Protein AF-A0A537B9F1-F1 (afdb_monomer)

Radius of gyration: 21.78 Å; Cα contacts (8 Å, |Δi|>4): 87; chains: 1; bounding box: 44×20×59 Å

Nearest PDB structures (foldseek):
  6vqw-assembly1_H  TM=3.521E-01  e=1.792E+00  Pseudomonas aeruginosa
  7nvg-assembly1_W3  TM=2.835E-01  e=2.062E+00  Salmonella enterica subsp. enterica serovar Typhimurium
  7cgo-assembly1_AO  TM=2.271E-01  e=4.792E+00  Salmonella enterica subsp. enterica serovar Typhimurium str. LT2

Solvent-accessible surface area (backbone atoms only — not comparable to full-atom values): 5727 Å² total; per-residue (Å²): 136,83,89,76,89,74,87,84,80,85,72,88,83,71,75,91,62,77,88,71,53,38,79,78,66,21,44,47,78,51,76,49,76,50,79,48,77,44,74,44,95,64,91,68,58,90,84,60,60,38,69,83,74,77,31,98,53,69,53,53,74,51,74,50,78,46,58,35,41,42,37,47,47,78,55,94,96,45,74,49,73,54,70,55,104

Structure (mmCIF, N/CA/C/O backbone):
data_AF-A0A537B9F1-F1
#
_entry.id   AF-A0A537B9F1-F1
#
loop_
_atom_site.group_PDB
_atom_site.id
_atom_site.type_symbol
_atom_site.label_atom_id
_atom_site.label_alt_id
_atom_site.label_comp_id
_atom_site.label_asym_id
_atom_site.label_entity_id
_atom_site.label_seq_id
_atom_site.pdbx_PDB_ins_code
_atom_site.Cartn_x
_atom_site.Cartn_y
_atom_site.Cartn_z
_atom_site.occupancy
_atom_site.B_iso_or_equiv
_atom_site.auth_seq_id
_atom_site.auth_comp_id
_atom_site.auth_asym_id
_atom_site.auth_atom_id
_atom_site.pdbx_PDB_model_num
ATOM 1 N N . MET A 1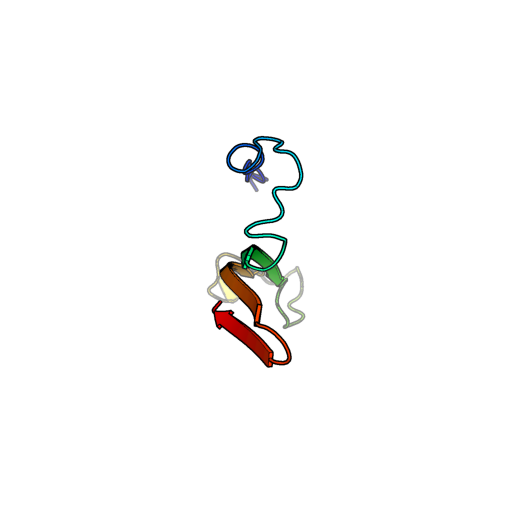 1 ? -23.935 2.751 19.028 1.00 37.25 1 MET A N 1
ATOM 2 C CA . MET A 1 1 ? -22.873 2.196 18.162 1.00 37.25 1 MET A CA 1
ATOM 3 C C . MET A 1 1 ? -23.226 2.528 16.726 1.00 37.25 1 MET A C 1
ATOM 5 O O . MET A 1 1 ? -24.228 2.030 16.237 1.00 37.25 1 MET A O 1
ATOM 9 N N . ARG A 1 2 ? -22.503 3.457 16.092 1.00 38.28 2 ARG A N 1
ATOM 10 C CA . ARG A 1 2 ? -22.747 3.824 14.693 1.00 38.28 2 ARG A CA 1
ATOM 11 C C . ARG A 1 2 ? -21.885 2.916 1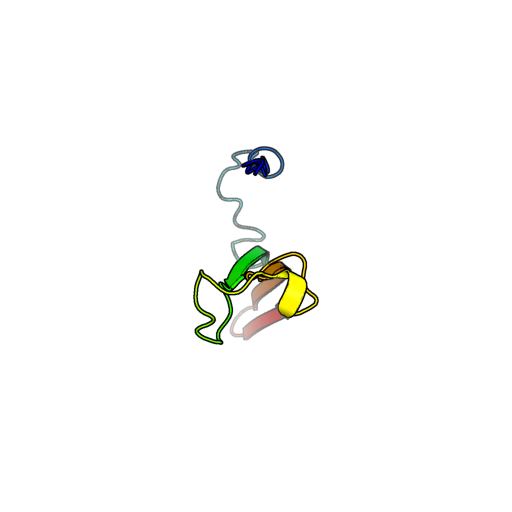3.819 1.00 38.28 2 ARG A C 1
ATOM 13 O O . ARG A 1 2 ? -20.676 3.101 13.759 1.00 38.28 2 ARG A O 1
ATOM 20 N N . LEU A 1 3 ? -22.516 1.917 13.204 1.00 49.72 3 LEU A N 1
ATOM 21 C CA . LEU A 1 3 ? -21.992 1.265 12.007 1.00 49.72 3 LEU A CA 1
ATOM 22 C C . LEU A 1 3 ? -21.880 2.363 10.941 1.00 49.72 3 LEU A C 1
ATOM 24 O O . LEU A 1 3 ? -22.892 2.895 10.495 1.00 49.72 3 LEU A O 1
ATOM 28 N N . GLY A 1 4 ? -20.658 2.758 10.610 1.00 36.38 4 GLY A N 1
ATOM 29 C CA . GLY A 1 4 ? -20.361 3.768 9.597 1.00 36.38 4 GLY A CA 1
ATOM 30 C C . GLY A 1 4 ? -19.290 3.252 8.652 1.00 36.38 4 GLY A C 1
ATOM 31 O O . GL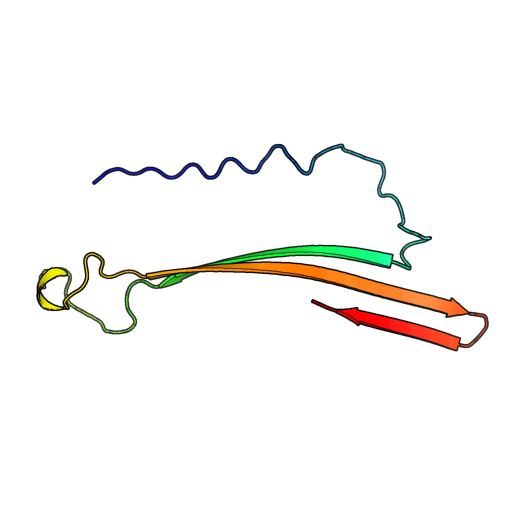Y A 1 4 ? -18.270 3.900 8.463 1.00 36.38 4 GLY A O 1
ATOM 32 N N . ALA A 1 5 ? -19.481 2.038 8.135 1.00 51.38 5 ALA A N 1
ATOM 33 C CA . ALA A 1 5 ? -18.657 1.498 7.067 1.00 51.38 5 ALA A CA 1
ATOM 34 C C . ALA A 1 5 ? -19.101 2.137 5.748 1.00 51.38 5 ALA A C 1
ATOM 36 O O . ALA A 1 5 ? -20.154 1.797 5.218 1.00 51.38 5 ALA A O 1
ATOM 37 N N . ALA A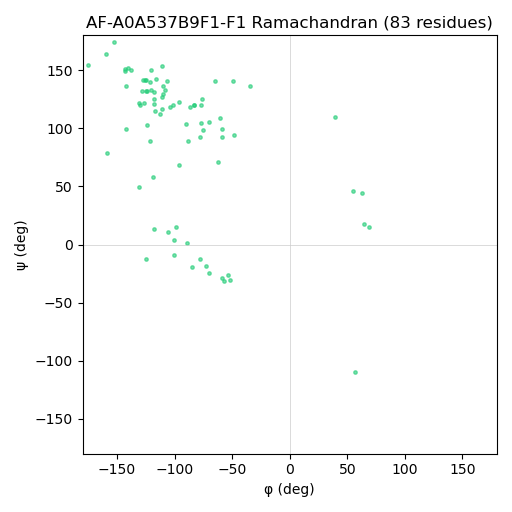 1 6 ? -18.310 3.075 5.238 1.00 46.47 6 ALA A N 1
ATOM 38 C CA . ALA A 1 6 ? -18.390 3.513 3.851 1.00 46.47 6 ALA A CA 1
ATOM 39 C C . ALA A 1 6 ? -17.062 4.165 3.456 1.00 46.47 6 ALA A C 1
ATOM 41 O O . ALA A 1 6 ? -16.941 5.386 3.421 1.00 46.47 6 ALA A O 1
ATOM 42 N N . ILE A 1 7 ? -16.051 3.350 3.156 1.00 53.91 7 ILE A N 1
ATOM 43 C CA . ILE A 1 7 ? -14.957 3.809 2.298 1.00 53.91 7 ILE A CA 1
ATOM 44 C C . ILE A 1 7 ? -15.398 3.498 0.869 1.00 53.91 7 ILE A C 1
ATOM 46 O O . ILE A 1 7 ? -15.175 2.409 0.349 1.00 53.91 7 ILE A O 1
ATOM 50 N N . ILE A 1 8 ? -16.101 4.450 0.253 1.00 54.22 8 ILE A N 1
ATOM 51 C CA . ILE A 1 8 ? -16.283 4.465 -1.198 1.00 54.22 8 ILE A CA 1
ATOM 52 C C . ILE A 1 8 ? -14.971 4.998 -1.782 1.00 54.22 8 ILE A C 1
ATOM 54 O O . ILE A 1 8 ? -14.787 6.202 -1.912 1.00 54.22 8 ILE A O 1
ATOM 58 N N . ILE A 1 9 ? -14.050 4.098 -2.126 1.00 51.78 9 ILE A N 1
ATOM 59 C CA . ILE A 1 9 ? -12.955 4.379 -3.070 1.00 51.78 9 ILE A CA 1
ATOM 60 C C . ILE A 1 9 ? -13.129 3.412 -4.244 1.00 51.78 9 ILE A C 1
ATOM 62 O O . ILE A 1 9 ? -12.281 2.584 -4.538 1.00 51.78 9 ILE A O 1
ATOM 66 N N . ALA A 1 10 ? -14.293 3.468 -4.889 1.00 49.34 10 ALA A N 1
ATOM 67 C CA . ALA A 1 10 ? -14.575 2.685 -6.095 1.00 49.34 10 ALA A CA 1
ATOM 68 C C . ALA A 1 10 ? -14.571 3.548 -7.372 1.00 49.34 10 ALA A C 1
ATOM 70 O O . ALA A 1 10 ? -15.012 3.088 -8.416 1.00 49.34 10 ALA A O 1
ATO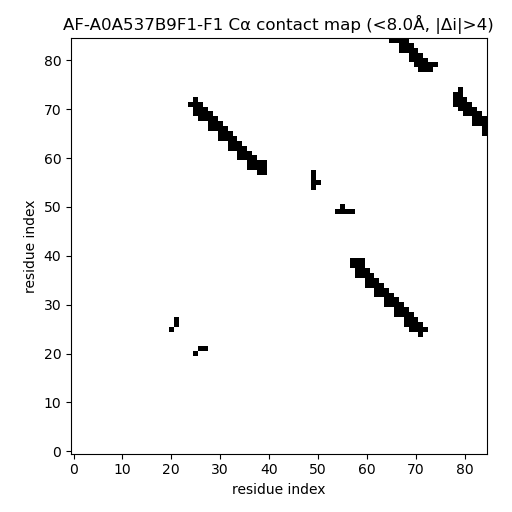M 71 N N . GLY A 1 11 ? -14.115 4.808 -7.298 1.00 46.28 11 GLY A N 1
ATOM 72 C CA . GLY A 1 11 ? -14.327 5.783 -8.379 1.00 46.28 11 GLY A CA 1
ATOM 73 C C . GLY A 1 11 ? -13.093 6.469 -8.966 1.00 46.28 11 GLY A C 1
ATOM 74 O O . GLY A 1 11 ? -13.224 7.099 -10.005 1.00 46.28 11 GLY A O 1
ATOM 75 N N . VAL A 1 12 ? -11.909 6.384 -8.347 1.00 47.97 12 VAL A N 1
ATOM 76 C CA . VAL A 1 12 ? -10.741 7.182 -8.796 1.00 47.97 12 VAL A CA 1
ATOM 77 C C . VAL A 1 12 ? -9.744 6.378 -9.647 1.00 47.97 12 VAL A C 1
ATOM 79 O O . VAL A 1 12 ? -8.873 6.966 -10.274 1.00 47.97 12 VAL A O 1
ATOM 82 N N . LEU A 1 13 ? -9.900 5.052 -9.754 1.00 47.38 13 LEU A N 1
ATOM 83 C CA . LEU A 1 13 ? -8.980 4.192 -10.518 1.00 47.38 13 LEU A CA 1
ATOM 84 C C . LEU A 1 13 ? -9.600 3.456 -11.711 1.00 47.38 13 LEU A C 1
ATOM 86 O O . LEU A 1 13 ? -8.962 2.564 -12.257 1.00 47.38 13 LEU A O 1
ATOM 90 N N . VAL A 1 14 ? -10.805 3.823 -12.154 1.00 49.94 14 VAL A N 1
ATOM 91 C CA . VAL A 1 14 ? -11.382 3.205 -13.359 1.00 49.94 14 VAL A CA 1
ATOM 92 C C . VAL A 1 14 ? -11.689 4.250 -14.426 1.00 49.94 14 VAL A C 1
ATOM 94 O O . VAL A 1 14 ? -12.826 4.699 -14.557 1.00 49.94 14 VAL A O 1
ATOM 97 N N . PRO A 1 15 ? -10.715 4.554 -15.292 1.00 49.00 15 PRO A N 1
ATOM 98 C CA . PRO A 1 15 ? -10.878 4.315 -16.703 1.00 49.00 15 PRO A CA 1
ATOM 99 C C . PRO A 1 15 ? -10.462 2.870 -17.012 1.00 49.00 15 PRO A C 1
ATOM 101 O O . PRO A 1 15 ? -9.320 2.464 -16.813 1.00 49.00 15 PRO A O 1
ATOM 104 N N . ALA A 1 16 ? -11.425 2.099 -17.514 1.00 55.16 16 ALA A N 1
ATOM 105 C CA . ALA A 1 16 ? -11.168 0.920 -18.317 1.00 55.16 16 ALA A CA 1
ATOM 106 C C . ALA A 1 16 ? -10.359 1.358 -19.544 1.00 55.16 16 ALA A C 1
ATOM 108 O O . ALA A 1 16 ? -10.905 1.927 -20.486 1.00 55.16 16 ALA A O 1
ATOM 109 N N . THR A 1 17 ? -9.052 1.160 -19.502 1.00 46.31 17 THR A N 1
ATOM 110 C CA . THR A 1 17 ? -8.199 1.231 -20.682 1.00 46.31 17 THR A CA 1
ATOM 111 C C . THR A 1 17 ? -7.818 -0.198 -21.023 1.00 46.31 17 THR A C 1
ATOM 113 O O . THR A 1 17 ? -7.578 -0.984 -20.102 1.00 46.31 17 THR A O 1
ATOM 116 N N . ASP A 1 18 ? -7.773 -0.540 -22.314 1.00 47.91 18 ASP A N 1
ATOM 117 C CA . ASP A 1 18 ? -7.093 -1.742 -22.817 1.00 47.91 18 ASP A CA 1
ATOM 118 C C . ASP A 1 18 ? -5.854 -2.001 -21.969 1.00 47.91 18 ASP A C 1
ATOM 120 O O . ASP A 1 18 ? -5.198 -1.021 -21.629 1.00 47.91 18 ASP A O 1
ATOM 124 N N . ALA A 1 19 ? -5.567 -3.246 -21.572 1.00 53.16 19 ALA A N 1
ATOM 125 C CA . ALA A 1 19 ? -4.375 -3.574 -20.790 1.00 53.16 19 ALA A CA 1
ATOM 126 C C . ALA A 1 19 ? -3.154 -2.918 -21.455 1.00 53.16 19 ALA A C 1
ATOM 128 O O . ALA A 1 19 ? -2.618 -3.428 -22.439 1.00 53.16 19 A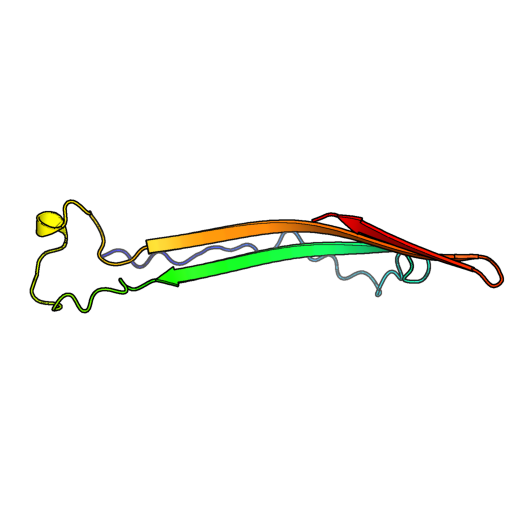LA A O 1
ATOM 129 N N . VAL A 1 20 ? -2.792 -1.717 -20.991 1.00 56.41 20 VAL A N 1
ATOM 130 C CA . VAL A 1 20 ? -1.740 -0.917 -21.592 1.00 56.41 20 VAL A CA 1
ATOM 131 C C . VAL A 1 20 ? -0.512 -1.646 -21.118 1.00 56.41 20 VAL A C 1
ATOM 133 O O . VAL A 1 20 ? -0.147 -1.505 -19.955 1.00 56.41 20 VAL A O 1
ATOM 136 N N . ALA A 1 21 ? 0.055 -2.494 -21.975 1.00 63.34 21 ALA A N 1
ATOM 137 C CA . ALA A 1 21 ? 1.335 -3.124 -21.720 1.00 63.34 21 ALA A CA 1
ATOM 138 C C . ALA A 1 21 ? 2.331 -1.977 -21.554 1.00 63.34 21 ALA A C 1
ATOM 140 O O . ALA A 1 21 ? 2.814 -1.396 -22.532 1.00 63.34 21 ALA A O 1
ATOM 141 N N . LEU A 1 22 ? 2.527 -1.551 -20.308 1.00 67.94 22 LEU A N 1
ATOM 142 C CA . LEU A 1 22 ? 3.240 -0.334 -19.991 1.00 67.94 22 LEU A CA 1
ATOM 143 C C . LEU A 1 22 ? 4.697 -0.602 -20.337 1.00 67.94 22 LEU A C 1
ATOM 145 O O . LEU A 1 22 ? 5.390 -1.396 -19.705 1.00 67.94 22 LEU A O 1
ATOM 149 N N . TRP A 1 23 ? 5.100 -0.001 -21.453 1.00 76.88 23 TRP A N 1
ATOM 150 C CA . TRP A 1 23 ? 6.354 -0.307 -22.130 1.00 76.88 23 TRP A CA 1
ATOM 151 C C . TRP A 1 23 ? 6.521 -1.789 -22.468 1.00 76.88 23 TRP A C 1
ATOM 153 O O . TRP A 1 23 ? 7.605 -2.322 -22.270 1.00 76.88 23 TRP A O 1
ATOM 163 N N . ASP A 1 24 ? 5.493 -2.439 -23.021 1.00 81.44 24 ASP A N 1
ATOM 164 C CA . ASP A 1 24 ? 5.559 -3.867 -23.382 1.00 81.44 24 ASP A CA 1
ATOM 165 C C . ASP A 1 24 ? 5.786 -4.756 -22.142 1.00 81.44 24 ASP A C 1
ATOM 167 O O . ASP A 1 24 ? 6.638 -5.639 -22.134 1.00 81.44 24 ASP A O 1
ATOM 171 N N . ASP A 1 25 ? 5.051 -4.449 -21.063 1.00 76.62 25 ASP A N 1
ATOM 172 C CA . ASP A 1 25 ? 5.088 -5.139 -19.760 1.00 76.62 25 ASP A CA 1
ATOM 173 C C . ASP A 1 25 ? 6.431 -5.024 -19.014 1.00 76.62 25 ASP A C 1
ATOM 175 O O . ASP A 1 25 ? 6.734 -5.766 -18.081 1.00 76.62 25 ASP A O 1
ATOM 179 N N . LYS A 1 26 ? 7.252 -4.052 -19.424 1.00 86.69 26 LYS A N 1
ATOM 180 C CA . LYS A 1 26 ? 8.558 -3.779 -18.817 1.00 86.69 26 LYS A CA 1
ATOM 181 C C . LYS A 1 26 ? 8.469 -2.876 -17.604 1.00 86.69 26 LYS A C 1
ATOM 183 O O . LYS A 1 26 ? 9.436 -2.803 -16.859 1.00 86.69 26 LYS A O 1
ATOM 188 N N . LEU A 1 27 ? 7.382 -2.131 -17.435 1.00 86.38 27 LEU A N 1
ATOM 189 C CA . LEU A 1 27 ? 7.166 -1.275 -16.278 1.00 86.38 27 LEU A CA 1
ATOM 190 C C . LEU A 1 27 ? 5.816 -1.625 -15.665 1.00 86.38 27 LEU A C 1
ATOM 192 O O . LEU A 1 27 ? 4.783 -1.501 -16.306 1.00 86.38 27 LEU A O 1
ATOM 196 N N . GLU A 1 28 ? 5.834 -2.016 -14.404 1.00 87.81 28 GLU A N 1
ATOM 197 C CA . GLU A 1 28 ? 4.648 -2.310 -13.614 1.00 87.81 28 GLU A CA 1
ATOM 198 C C . GLU A 1 28 ? 4.504 -1.226 -12.549 1.00 87.81 28 GLU A C 1
ATOM 200 O O . GLU A 1 28 ? 5.441 -0.964 -11.796 1.00 87.81 28 GLU A O 1
ATOM 205 N N . LEU A 1 29 ? 3.335 -0.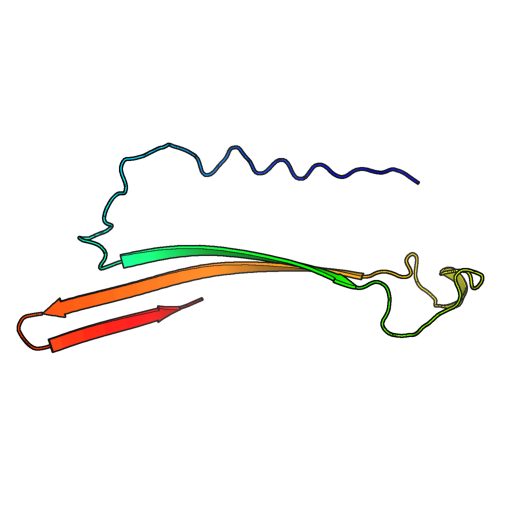589 -12.481 1.00 88.38 29 LEU A N 1
ATOM 206 C CA . LEU A 1 29 ? 2.977 0.339 -11.409 1.00 88.38 29 LEU A CA 1
ATOM 207 C C . LEU A 1 29 ? 1.930 -0.328 -10.529 1.00 88.38 29 LEU A C 1
ATOM 209 O O . LEU A 1 29 ? 0.939 -0.844 -11.045 1.00 88.38 29 LEU A O 1
ATOM 213 N N . PHE A 1 30 ? 2.109 -0.277 -9.211 1.00 84.56 30 PHE A N 1
ATOM 214 C CA . PHE A 1 30 ? 1.159 -0.891 -8.294 1.00 84.56 30 PHE A CA 1
ATOM 215 C C . PHE A 1 30 ? 0.860 -0.019 -7.077 1.00 84.56 30 PHE A C 1
ATOM 217 O O . PHE A 1 30 ? 1.691 0.745 -6.583 1.00 84.56 30 PHE A O 1
ATOM 224 N N . ALA A 1 31 ? -0.362 -0.178 -6.579 1.00 88.38 31 ALA A N 1
ATOM 225 C CA . ALA A 1 31 ? -0.811 0.340 -5.301 1.00 88.38 31 ALA A CA 1
ATOM 226 C C . ALA A 1 31 ? -1.363 -0.829 -4.485 1.00 88.38 31 ALA A C 1
ATOM 228 O O . ALA A 1 31 ? -2.156 -1.622 -4.991 1.00 88.38 31 ALA A O 1
ATOM 229 N N . SER A 1 32 ? -0.944 -0.938 -3.230 1.00 83.44 32 SER A N 1
ATOM 230 C CA . SER A 1 32 ? -1.394 -1.977 -2.310 1.00 83.44 32 SER A CA 1
ATOM 231 C C . SER A 1 32 ? -1.961 -1.348 -1.047 1.00 83.44 32 SER A C 1
ATOM 233 O O . SER A 1 32 ? -1.448 -0.343 -0.550 1.00 83.44 32 SER A O 1
ATOM 235 N N . GLN A 1 33 ? -3.028 -1.948 -0.526 1.00 87.00 33 GLN A N 1
ATOM 236 C CA . GLN A 1 33 ? -3.611 -1.583 0.754 1.00 87.00 33 GLN A CA 1
ATOM 237 C C . GLN A 1 33 ? -3.805 -2.839 1.597 1.00 87.00 33 GLN A C 1
ATOM 239 O O . GLN A 1 33 ? -4.556 -3.740 1.229 1.00 87.00 33 GLN A O 1
ATOM 244 N N . THR A 1 34 ? -3.166 -2.861 2.761 1.00 87.69 34 THR A N 1
ATOM 245 C CA . THR A 1 34 ? -3.378 -3.886 3.781 1.00 87.69 34 THR A CA 1
ATOM 246 C C . THR A 1 34 ? -4.226 -3.286 4.884 1.00 87.69 34 THR A C 1
ATOM 248 O O . THR A 1 34 ? -3.806 -2.325 5.527 1.00 87.69 34 THR A O 1
ATOM 251 N N . LEU A 1 35 ? -5.410 -3.854 5.109 1.00 87.25 35 LEU A N 1
ATOM 252 C CA . LEU A 1 35 ? -6.275 -3.509 6.230 1.00 87.25 35 LEU A CA 1
ATOM 253 C C . LEU A 1 35 ? -6.322 -4.689 7.195 1.00 87.25 35 LEU A C 1
ATOM 255 O O . LEU A 1 35 ? -6.839 -5.751 6.850 1.00 87.25 35 LEU A O 1
ATOM 259 N N . THR A 1 36 ? -5.838 -4.478 8.413 1.00 84.31 36 THR A N 1
ATOM 260 C CA . THR A 1 36 ? -5.906 -5.488 9.465 1.00 84.31 36 THR A CA 1
ATOM 261 C C . THR A 1 36 ? -6.731 -4.962 10.621 1.00 84.31 36 THR A C 1
ATOM 263 O O . THR A 1 36 ? -6.516 -3.853 11.113 1.00 84.31 36 THR A O 1
ATOM 266 N N . ARG A 1 37 ? -7.668 -5.792 11.071 1.00 82.56 37 ARG A N 1
ATOM 267 C CA . ARG A 1 37 ? -8.444 -5.573 12.284 1.00 82.56 37 ARG A CA 1
ATOM 268 C C . ARG A 1 37 ? -8.035 -6.633 13.295 1.00 82.56 37 ARG A C 1
ATOM 270 O O . ARG A 1 37 ? -8.293 -7.812 13.075 1.00 82.56 37 ARG A O 1
ATOM 277 N N . ASP A 1 38 ? -7.379 -6.200 14.361 1.00 72.94 38 ASP A N 1
ATOM 278 C CA . ASP A 1 38 ? -7.049 -7.043 15.501 1.00 72.94 38 ASP A CA 1
ATOM 279 C C . ASP A 1 38 ? -8.125 -6.840 16.571 1.00 72.94 38 ASP A C 1
ATOM 281 O O . ASP A 1 38 ? -8.410 -5.720 17.003 1.00 72.94 38 ASP A O 1
ATOM 285 N N . ASP A 1 39 ? -8.771 -7.930 16.961 1.00 73.06 39 ASP A N 1
ATOM 286 C CA . ASP A 1 39 ? -9.677 -7.979 18.100 1.00 73.06 39 ASP A CA 1
ATOM 287 C C . ASP A 1 39 ? -8.875 -8.497 19.308 1.00 73.06 39 ASP A C 1
ATOM 289 O O . ASP A 1 39 ? -9.099 -9.616 19.753 1.00 73.06 39 ASP A O 1
ATOM 293 N N . ASN A 1 40 ? -7.918 -7.695 19.795 1.00 62.81 40 ASN A N 1
ATOM 294 C CA . ASN A 1 40 ? -7.058 -7.925 20.966 1.00 62.81 40 ASN A CA 1
ATOM 295 C C . ASN A 1 40 ? -6.542 -9.373 21.165 1.00 62.81 40 ASN A C 1
ATOM 297 O O . ASN A 1 40 ? -7.237 -10.246 21.683 1.00 62.81 40 ASN A O 1
ATOM 301 N N . VAL A 1 41 ? -5.238 -9.588 20.953 1.00 57.41 41 VAL A N 1
ATOM 302 C CA . VAL A 1 41 ? -4.520 -10.858 21.230 1.00 57.41 41 VAL A CA 1
ATOM 303 C C . VAL A 1 41 ? -4.735 -11.403 22.654 1.00 57.41 41 VAL A C 1
ATOM 305 O O . VAL A 1 41 ? -4.741 -12.618 22.883 1.00 57.41 41 VAL A O 1
ATOM 308 N N . PHE A 1 42 ? -4.944 -10.527 23.638 1.00 63.22 42 PHE A N 1
ATOM 309 C CA . PHE A 1 42 ? -5.324 -10.950 24.981 1.00 63.22 42 PHE A CA 1
ATOM 310 C C . PHE A 1 42 ? -6.804 -11.331 24.987 1.00 63.22 42 PHE A C 1
ATOM 312 O O . PHE A 1 42 ? -7.658 -10.487 24.726 1.00 63.22 42 PHE A O 1
ATOM 319 N N . ARG A 1 43 ? -7.111 -12.590 25.339 1.00 66.62 43 ARG A N 1
ATOM 320 C CA . ARG A 1 43 ? -8.476 -13.099 25.574 1.00 66.62 43 ARG A CA 1
ATOM 321 C C . ARG A 1 43 ? -9.133 -12.366 26.748 1.00 66.62 43 ARG A C 1
ATOM 323 O O . ARG A 1 43 ? -9.300 -12.911 27.837 1.00 66.62 43 ARG A O 1
ATOM 330 N N . ILE A 1 44 ? -9.478 -11.105 26.551 1.00 67.75 44 ILE A N 1
ATOM 331 C CA . ILE A 1 44 ? -10.162 -10.287 27.534 1.00 67.75 44 ILE A CA 1
ATOM 332 C C . ILE A 1 44 ? -11.639 -10.622 27.400 1.00 67.75 44 ILE A C 1
ATOM 334 O O . ILE A 1 44 ? -12.236 -10.453 26.337 1.00 67.75 44 ILE A O 1
ATOM 338 N N . SER A 1 45 ? -12.223 -11.117 28.491 1.00 69.19 45 SER A N 1
ATOM 339 C CA . SER A 1 45 ? -13.650 -11.426 28.548 1.00 69.19 45 SER A CA 1
ATOM 340 C C . SER A 1 45 ? -14.481 -10.242 28.039 1.00 69.19 45 SER A C 1
ATOM 342 O O . SER A 1 45 ? -14.189 -9.071 28.323 1.00 69.19 45 SER A O 1
ATOM 344 N N . SER A 1 46 ? -15.551 -10.539 27.298 1.00 71.19 46 SER A N 1
ATOM 345 C CA . SER A 1 46 ? -16.503 -9.534 26.814 1.00 71.19 46 SER A CA 1
ATOM 346 C C . SER A 1 46 ? -17.059 -8.670 27.954 1.00 71.19 46 SER A C 1
ATOM 348 O O . SER A 1 46 ? -17.357 -7.499 27.727 1.00 71.19 46 SER A O 1
ATOM 350 N N . LEU A 1 47 ? -17.079 -9.208 29.179 1.00 73.31 47 LEU A N 1
ATOM 351 C CA . LEU A 1 47 ? -17.578 -8.578 30.403 1.00 73.31 47 LEU A CA 1
ATOM 352 C C . LEU A 1 47 ? -16.686 -7.462 30.970 1.00 73.31 47 LEU A C 1
ATOM 354 O O . LEU A 1 47 ? -17.170 -6.661 31.763 1.00 73.31 47 LEU A O 1
ATOM 358 N N . VAL A 1 48 ? -15.404 -7.382 30.595 1.00 72.00 48 VAL A N 1
ATOM 359 C CA . VAL A 1 48 ? -14.498 -6.336 31.111 1.00 72.00 48 VAL A CA 1
ATOM 360 C C . VAL A 1 48 ? -14.685 -5.052 30.299 1.00 72.00 48 VAL A C 1
ATOM 362 O O . VAL A 1 48 ? -14.455 -5.090 29.096 1.00 72.00 48 VAL A O 1
ATOM 365 N N . PRO A 1 49 ? -15.078 -3.905 30.866 1.00 72.75 49 PRO A N 1
ATOM 366 C CA . PRO A 1 49 ? -15.249 -2.676 30.087 1.00 72.75 49 PRO A CA 1
ATOM 367 C C . PRO A 1 49 ? -13.921 -2.172 29.492 1.00 72.75 49 PRO A C 1
ATOM 369 O O . PRO A 1 49 ? -12.899 -2.196 30.172 1.00 72.75 49 PRO A O 1
ATOM 372 N N . ALA A 1 50 ? -13.928 -1.661 28.250 1.00 71.75 50 ALA A N 1
ATOM 373 C CA . ALA A 1 50 ? -12.721 -1.132 27.583 1.00 71.75 50 ALA A CA 1
ATOM 374 C C . ALA A 1 50 ? -12.042 -0.002 28.385 1.00 71.75 50 ALA A C 1
ATOM 376 O O . ALA A 1 50 ? -10.819 0.083 28.432 1.00 71.75 50 ALA A O 1
ATOM 377 N N . ALA A 1 51 ? -12.842 0.783 29.117 1.00 73.44 51 ALA A N 1
ATOM 378 C CA . ALA A 1 51 ? -12.371 1.847 30.000 1.00 73.44 51 ALA A CA 1
ATOM 379 C C . ALA A 1 51 ? -11.410 1.361 31.104 1.00 73.44 51 ALA A C 1
ATOM 381 O O . ALA A 1 51 ? -10.532 2.113 31.512 1.00 73.44 51 ALA A O 1
ATOM 382 N N . VAL A 1 52 ? -11.531 0.105 31.558 1.00 75.94 52 VAL A N 1
ATOM 383 C CA . VAL A 1 52 ? -10.616 -0.491 32.555 1.00 75.94 52 VAL A CA 1
ATOM 384 C C . VAL A 1 52 ? -9.225 -0.737 31.958 1.00 75.94 52 VAL A C 1
ATOM 386 O O . VAL A 1 52 ? -8.235 -0.757 32.678 1.00 75.94 52 VAL A O 1
ATOM 389 N N . LEU A 1 53 ? -9.143 -0.880 30.633 1.00 72.69 53 LEU A N 1
ATOM 390 C CA . LEU A 1 53 ? -7.899 -1.063 29.883 1.00 72.69 53 LEU A CA 1
ATOM 391 C C . LEU A 1 53 ? -7.269 0.275 29.463 1.00 72.69 53 LEU A C 1
ATOM 393 O O . LEU A 1 53 ? -6.267 0.276 28.757 1.00 72.69 53 LEU A O 1
ATOM 397 N N . GLY A 1 54 ? -7.872 1.410 29.838 1.00 74.44 54 GLY A N 1
ATOM 398 C CA . GLY A 1 54 ? -7.423 2.736 29.407 1.00 74.44 54 GLY A CA 1
ATOM 399 C C . GLY A 1 54 ? -7.645 3.022 27.917 1.00 74.44 54 GLY A C 1
ATOM 400 O O . GLY A 1 54 ? -7.080 3.981 27.401 1.00 74.44 54 GLY A O 1
ATOM 401 N N . SER A 1 55 ? -8.467 2.222 27.226 1.00 71.75 55 SER A N 1
ATOM 402 C CA . SER A 1 55 ? -8.765 2.381 25.799 1.00 71.75 55 SER A CA 1
ATOM 403 C C . SER A 1 55 ? -10.260 2.596 25.551 1.00 71.75 55 SER A C 1
ATOM 405 O O . SER A 1 55 ? -11.121 2.101 26.281 1.00 71.75 55 SER A O 1
ATOM 407 N N . SER A 1 56 ? -10.589 3.331 24.489 1.00 73.81 56 SER A N 1
ATOM 408 C CA . SER A 1 56 ? -11.965 3.496 24.004 1.00 73.81 56 SER A CA 1
ATOM 409 C C . SER A 1 56 ? -12.466 2.280 23.211 1.00 73.81 56 SER A C 1
ATOM 411 O O . SER A 1 56 ? -13.668 2.165 22.965 1.00 73.81 56 SER A O 1
ATOM 413 N N . SER A 1 57 ? -11.566 1.361 22.841 1.00 72.19 57 SER A N 1
ATOM 414 C CA . SER A 1 57 ? -11.843 0.171 22.035 1.00 72.19 57 SER A CA 1
ATOM 415 C C . SER A 1 57 ? -11.064 -1.048 22.545 1.00 72.19 57 SER A C 1
ATOM 417 O O . SER A 1 57 ? -9.982 -0.923 23.112 1.00 72.19 57 SER A O 1
ATOM 419 N N . LYS A 1 58 ? -11.616 -2.247 22.330 1.00 74.19 58 LYS A N 1
ATOM 420 C CA . LYS A 1 58 ? -10.915 -3.536 22.515 1.00 74.19 58 LYS A CA 1
ATOM 421 C C . LYS A 1 58 ? -10.393 -4.111 21.191 1.00 74.19 58 LYS A C 1
ATOM 423 O O . LYS A 1 58 ? -10.178 -5.311 21.078 1.00 74.19 58 LYS A O 1
ATOM 428 N N . SER A 1 59 ? -10.352 -3.282 20.163 1.00 73.56 59 SER A N 1
ATOM 429 C CA . SER A 1 59 ? -9.950 -3.659 18.822 1.00 73.56 59 SER A CA 1
ATOM 430 C C . SER A 1 59 ? -9.155 -2.518 18.231 1.00 73.5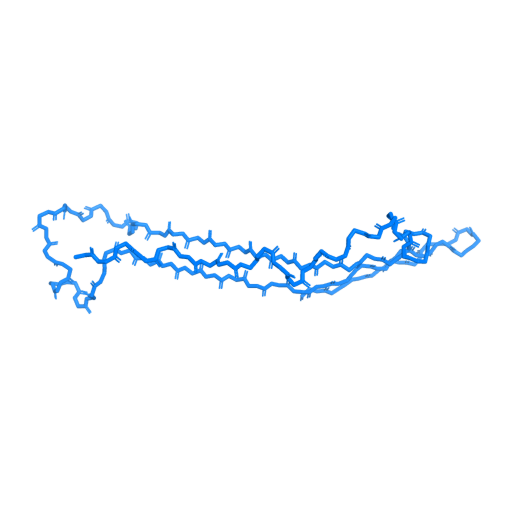6 59 SER A C 1
ATOM 432 O O . SER A 1 59 ? -9.581 -1.360 18.332 1.00 73.56 59 SER A O 1
ATOM 434 N N . ASP A 1 60 ? -8.056 -2.880 17.587 1.00 73.56 60 ASP A N 1
ATOM 435 C CA . ASP A 1 60 ? -7.207 -1.972 16.845 1.00 73.56 60 ASP A CA 1
ATOM 436 C C . ASP A 1 60 ? -7.358 -2.272 15.357 1.00 73.56 60 ASP A C 1
ATOM 438 O O . ASP A 1 60 ? -7.423 -3.419 14.914 1.00 73.56 60 ASP A O 1
ATOM 442 N N . THR A 1 61 ? -7.472 -1.216 14.561 1.00 82.00 61 THR A N 1
ATOM 443 C CA . THR A 1 61 ? -7.468 -1.319 13.103 1.00 82.00 61 THR A CA 1
ATOM 444 C C . THR A 1 61 ? -6.270 -0.547 12.599 1.00 82.00 61 THR A C 1
ATOM 446 O O . THR A 1 61 ? -6.166 0.652 12.856 1.00 82.00 61 THR A O 1
ATOM 449 N N . TYR A 1 62 ? -5.379 -1.221 11.880 1.00 80.50 62 TYR A N 1
ATOM 450 C CA . TYR A 1 62 ? -4.281 -0.566 11.188 1.00 80.50 62 TYR A CA 1
ATOM 451 C C . TYR A 1 62 ? -4.428 -0.755 9.681 1.00 80.50 62 TYR A C 1
ATOM 453 O O . TYR A 1 62 ? -4.873 -1.797 9.196 1.00 80.50 62 TYR A O 1
ATOM 461 N N . SER A 1 63 ? -4.080 0.297 8.944 1.00 86.69 63 SER A N 1
ATOM 462 C CA . SER A 1 63 ? -4.053 0.300 7.487 1.00 86.69 63 SER A CA 1
ATOM 463 C C . SER A 1 63 ? -2.662 0.700 7.037 1.00 86.69 63 SER A C 1
ATOM 465 O O . SER A 1 63 ? -2.132 1.716 7.486 1.00 86.69 63 SER A O 1
ATOM 467 N N . THR A 1 64 ? -2.102 -0.064 6.111 1.00 88.31 64 THR A N 1
ATOM 468 C CA . THR A 1 64 ? -0.853 0.276 5.434 1.00 88.31 64 THR A CA 1
ATOM 469 C C . THR A 1 64 ? -1.147 0.436 3.957 1.00 88.31 64 THR A C 1
ATOM 471 O O . THR A 1 64 ? -1.710 -0.464 3.339 1.00 88.31 64 THR A O 1
ATOM 474 N N . THR A 1 65 ? -0.779 1.590 3.409 1.00 90.12 65 THR A N 1
ATOM 475 C CA . THR A 1 65 ? -0.861 1.867 1.976 1.00 90.12 65 THR A CA 1
ATOM 476 C C . THR A 1 65 ? 0.552 1.922 1.421 1.00 90.12 65 THR A C 1
ATOM 478 O O . THR A 1 65 ? 1.392 2.640 1.962 1.00 90.12 65 THR A O 1
ATOM 481 N N . SER A 1 66 ? 0.794 1.187 0.344 1.00 83.75 66 SER A N 1
ATOM 482 C CA . SER A 1 66 ? 2.080 1.124 -0.345 1.00 83.75 66 SER A CA 1
ATOM 483 C C . SER A 1 66 ? 1.889 1.454 -1.816 1.00 83.75 66 SER A C 1
ATOM 485 O O . SER A 1 66 ? 0.896 1.053 -2.425 1.00 83.75 66 SER A O 1
ATOM 487 N N . LEU A 1 67 ? 2.843 2.183 -2.381 1.00 90.62 67 LEU A N 1
ATOM 488 C CA . LEU A 1 67 ? 2.887 2.533 -3.795 1.00 90.62 67 LEU A CA 1
ATOM 489 C C . LEU A 1 67 ? 4.264 2.153 -4.305 1.00 90.62 67 LEU A C 1
ATOM 491 O O . LEU A 1 67 ? 5.260 2.509 -3.686 1.00 90.62 67 LEU A O 1
ATOM 495 N N . GLY A 1 68 ? 4.325 1.464 -5.432 1.00 89.38 68 GLY A N 1
ATOM 496 C CA . GLY A 1 68 ? 5.595 1.001 -5.950 1.00 89.38 68 GLY A CA 1
ATOM 497 C C . GLY A 1 68 ? 5.600 0.838 -7.451 1.00 89.38 68 GLY A C 1
ATOM 498 O O . GLY A 1 68 ? 4.583 0.989 -8.136 1.00 89.38 68 GLY A O 1
ATOM 499 N N . PHE A 1 69 ? 6.791 0.536 -7.949 1.00 90.69 69 PHE A N 1
ATOM 500 C CA . PHE A 1 69 ? 6.980 0.155 -9.333 1.00 90.69 69 PHE A CA 1
ATOM 501 C C . PHE A 1 69 ? 8.052 -0.917 -9.468 1.00 90.69 69 PHE A C 1
ATOM 503 O O . PHE A 1 69 ? 9.012 -0.949 -8.694 1.00 90.69 69 PHE A O 1
ATOM 510 N N . ASN A 1 70 ? 7.903 -1.742 -10.499 1.00 90.06 70 ASN A N 1
ATOM 511 C CA . ASN A 1 70 ? 8.906 -2.698 -10.943 1.00 90.06 70 ASN A CA 1
ATOM 512 C C . ASN A 1 70 ? 9.266 -2.407 -12.397 1.00 90.06 70 ASN A C 1
ATOM 514 O O . ASN A 1 70 ? 8.400 -2.099 -13.210 1.00 90.06 70 ASN A O 1
ATOM 518 N N . LEU A 1 71 ? 10.548 -2.511 -12.722 1.00 92.25 71 LEU A N 1
ATOM 519 C CA . LEU A 1 71 ? 11.067 -2.383 -14.073 1.00 92.25 71 LEU A CA 1
ATOM 520 C C . LEU A 1 71 ? 11.781 -3.679 -14.462 1.00 92.25 71 LEU A C 1
ATOM 522 O O . LEU A 1 71 ? 12.615 -4.172 -13.703 1.00 92.25 71 LEU A O 1
ATOM 526 N N . ASP A 1 72 ? 11.495 -4.186 -15.655 1.00 92.44 72 ASP A N 1
ATOM 527 C CA . ASP A 1 72 ? 12.107 -5.367 -16.247 1.00 92.44 72 ASP A CA 1
ATOM 528 C C . ASP A 1 72 ? 12.318 -5.176 -17.754 1.00 92.44 72 ASP A C 1
ATOM 530 O O . ASP A 1 72 ? 11.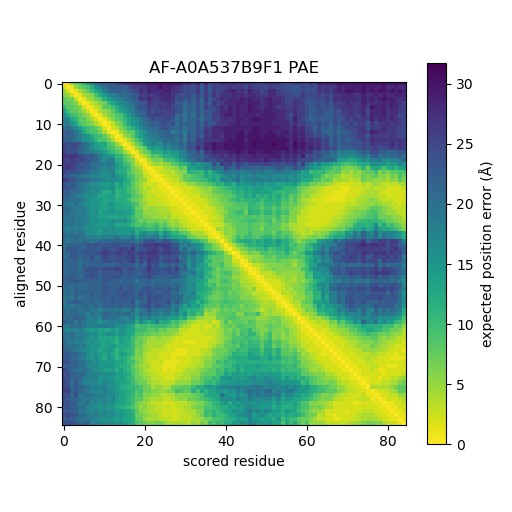402 -5.311 -18.558 1.00 92.44 72 ASP A O 1
ATOM 534 N N . VAL A 1 73 ? 13.543 -4.838 -18.157 1.00 91.50 73 VAL A N 1
ATOM 535 C CA . VAL A 1 73 ? 13.865 -4.521 -19.552 1.00 91.50 73 VAL A CA 1
ATOM 536 C C . VAL A 1 73 ? 14.869 -5.533 -20.112 1.00 91.50 73 VAL A C 1
ATOM 538 O O . VAL A 1 73 ? 16.035 -5.540 -19.693 1.00 91.50 73 VAL A O 1
ATOM 541 N N . PRO A 1 74 ? 14.486 -6.351 -21.112 1.00 90.25 74 PRO A N 1
ATOM 542 C CA . PRO A 1 74 ? 15.438 -7.142 -21.877 1.00 90.25 74 PRO A CA 1
ATOM 543 C C . PRO A 1 74 ? 16.181 -6.249 -22.882 1.00 90.25 74 PRO A C 1
ATOM 545 O O . PRO A 1 74 ? 15.575 -5.579 -23.719 1.00 90.25 74 PRO A O 1
ATOM 548 N N . VAL A 1 75 ? 17.512 -6.265 -22.829 1.00 89.25 75 VAL A N 1
ATOM 549 C CA . VAL A 1 75 ? 18.392 -5.593 -23.791 1.00 89.25 75 VAL A CA 1
ATOM 550 C C . VAL A 1 75 ? 19.338 -6.637 -24.380 1.00 89.25 75 VAL A C 1
ATOM 552 O O . VAL A 1 75 ? 20.319 -7.052 -23.760 1.00 89.25 75 VAL A O 1
ATOM 555 N N . SER A 1 76 ? 19.053 -7.073 -25.609 1.00 88.81 76 SER A N 1
ATOM 556 C CA . SER A 1 76 ? 19.786 -8.153 -26.289 1.00 88.81 76 SER A CA 1
ATOM 557 C C . SER A 1 76 ? 19.791 -9.466 -25.483 1.00 88.81 76 SER A C 1
ATOM 559 O O . SER A 1 76 ? 18.756 -10.114 -25.371 1.00 88.81 76 SER A O 1
ATOM 561 N N . ARG A 1 77 ? 20.945 -9.875 -24.924 1.00 91.69 77 ARG A N 1
ATOM 562 C CA . ARG A 1 77 ? 21.104 -11.081 -24.084 1.00 91.69 77 ARG A CA 1
ATOM 563 C C . ARG A 1 77 ? 21.129 -10.775 -22.580 1.00 91.69 77 ARG A C 1
ATOM 565 O O . ARG A 1 77 ? 21.387 -11.679 -21.791 1.00 91.69 77 ARG A O 1
ATOM 572 N N . GLN A 1 78 ? 20.929 -9.517 -22.193 1.00 91.62 78 GLN A N 1
ATOM 573 C CA . GLN A 1 78 ? 20.939 -9.055 -20.805 1.00 91.62 78 GLN A CA 1
ATOM 574 C C . GLN A 1 78 ? 19.526 -8.648 -20.381 1.00 91.62 78 GLN A C 1
ATOM 576 O O . GLN A 1 78 ? 18.710 -8.264 -21.219 1.00 91.62 78 GLN A O 1
ATOM 581 N N . ARG A 1 79 ? 19.237 -8.722 -19.081 1.00 92.25 79 ARG A N 1
ATOM 582 C CA . ARG A 1 79 ? 17.948 -8.335 -18.497 1.00 92.25 79 ARG A CA 1
ATOM 583 C C . ARG A 1 79 ? 18.210 -7.424 -17.304 1.00 92.25 79 ARG A C 1
ATOM 585 O O . ARG A 1 79 ? 18.937 -7.814 -16.395 1.00 92.25 79 ARG A O 1
ATOM 592 N N . PHE A 1 80 ? 17.660 -6.214 -17.342 1.00 92.50 80 PHE A N 1
ATOM 593 C CA . PHE A 1 80 ? 17.788 -5.221 -16.278 1.00 92.50 80 PHE A CA 1
ATOM 594 C C . PHE A 1 80 ? 16.509 -5.216 -15.456 1.00 92.50 80 PHE A C 1
ATOM 596 O O . PHE A 1 80 ? 15.443 -4.961 -16.005 1.00 92.50 80 PHE A O 1
ATOM 603 N N . GLN A 1 81 ? 16.630 -5.507 -14.162 1.00 93.69 81 GLN A N 1
ATOM 604 C CA . GLN A 1 81 ? 15.500 -5.601 -13.242 1.00 93.69 81 GLN A CA 1
ATOM 605 C C . GLN A 1 81 ? 15.735 -4.726 -12.013 1.00 93.69 81 GLN A C 1
ATOM 607 O O . GLN A 1 81 ? 16.855 -4.669 -11.502 1.00 93.69 81 GLN A O 1
ATOM 612 N N . GLY A 1 82 ? 14.685 -4.073 -11.523 1.00 91.94 82 GLY A N 1
ATOM 613 C CA . GLY A 1 82 ? 14.727 -3.306 -10.279 1.00 91.94 82 GLY A CA 1
ATOM 614 C C . GLY A 1 82 ? 13.360 -2.755 -9.888 1.00 91.94 82 GLY A C 1
ATOM 615 O O . GLY A 1 82 ? 12.512 -2.545 -10.748 1.00 91.94 82 GLY A O 1
ATOM 616 N N . GLY A 1 83 ? 13.144 -2.510 -8.597 1.00 90.69 83 GLY A N 1
ATOM 617 C CA . GLY A 1 83 ? 11.876 -1.989 -8.089 1.00 90.69 83 GLY A CA 1
ATOM 618 C C . GLY A 1 83 ? 12.004 -1.342 -6.713 1.00 90.69 83 GLY A C 1
ATOM 619 O O . GLY A 1 83 ? 13.009 -1.523 -6.021 1.00 90.69 83 GLY A O 1
ATOM 620 N N . VAL A 1 84 ? 10.988 -0.562 -6.342 1.00 91.19 84 VAL A N 1
ATOM 621 C CA . VAL A 1 84 ? 10.857 0.121 -5.042 1.00 91.19 84 VAL A CA 1
ATOM 622 C C . VAL A 1 84 ? 9.393 0.121 -4.600 1.00 91.19 84 VAL A C 1
ATOM 624 O O . VAL A 1 84 ? 8.487 0.101 -5.434 1.00 91.19 84 VAL A O 1
ATOM 627 N N . THR A 1 85 ? 9.168 0.093 -3.286 1.00 87.94 85 THR A N 1
ATOM 628 C CA . THR A 1 85 ? 7.855 0.049 -2.621 1.00 87.94 85 THR A CA 1
ATOM 629 C C . THR A 1 85 ? 7.833 0.994 -1.430 1.00 87.94 85 THR A C 1
ATOM 631 O O . THR A 1 85 ? 8.909 1.150 -0.808 1.00 87.94 85 THR A O 1
#

Foldseek 3Di:
DDPDDDPPPVPDPDDPDDPPCPVVVQKDKDKDKDKDKDQAPPPDDPPDDVVVVVDPHSIDIDMDIDIKMWGWDDDPPDIDIDMDD

Sequence (85 aa):
MRLGAAIIIAGVLVPATDAVALWDDKLELFASQTLTRDDNVFRISSLVPAAVLGSSSKSDTYSTTSLGFNLDVPVSRQRFQGGVT

Mean predicted aligned error: 13.95 Å

pLDDT: mean 73.4, std 16.36, range [36.38, 93.69]

Secondary structure (DSSP, 8-state):
---------SSSS--------TTTTTEEEEEEEEEEEE--SS---TTS-GGGGT-S-S-EEEEEEEEEEEEEEEETTEEEEEEE-